Protein AF-A0A3A5PY44-F1 (afdb_monomer_lite)

Sequence (59 aa):
MEENNKHVQPNSKEEGVQRLNRILSESLIKATDTYKTPPQIIWVDNSSIATLGNFSAST

Foldseek 3Di:
DDDPPPPPDPPVVVVVVVVVVVVVVVPDDDPPDDDPDAWDWDDDDPDIDTHPDDDDDDD

pLDDT: mean 82.06, std 13.17, range [50.53, 96.12]

Structure (mmCIF, N/CA/C/O backbone):
data_AF-A0A3A5PY44-F1
#
_entry.id   AF-A0A3A5PY44-F1
#
loop_
_atom_site.group_PDB
_atom_site.id
_atom_site.type_symbol
_atom_site.label_atom_id
_atom_site.label_alt_id
_atom_site.label_comp_id
_atom_site.label_asym_id
_atom_site.label_entity_id
_atom_site.label_seq_id
_atom_site.pdbx_PDB_ins_code
_atom_site.Cartn_x
_atom_site.Cartn_y
_atom_site.Cartn_z
_atom_site.occupancy
_atom_site.B_iso_or_equiv
_atom_site.auth_seq_id
_atom_site.auth_comp_id
_atom_site.auth_asym_id
_atom_site.auth_atom_id
_atom_site.pdbx_PDB_model_num
ATOM 1 N N . MET A 1 1 ? -23.669 5.440 53.302 1.00 50.53 1 MET A N 1
ATOM 2 C CA . MET A 1 1 ? -23.402 6.293 52.126 1.00 50.53 1 MET A CA 1
ATOM 3 C C . MET A 1 1 ? -22.903 5.350 51.051 1.00 50.53 1 MET A C 1
ATOM 5 O O . MET A 1 1 ? -21.851 4.764 51.244 1.00 50.53 1 MET A O 1
ATOM 9 N N . GLU A 1 2 ? -23.725 5.069 50.044 1.00 52.72 2 GLU A N 1
ATOM 10 C CA . GLU A 1 2 ? -23.444 4.052 49.025 1.00 52.72 2 GLU A CA 1
ATOM 11 C C . GLU A 1 2 ? -22.825 4.738 47.805 1.00 52.72 2 GLU A C 1
ATOM 13 O O . GLU A 1 2 ? -23.453 5.569 47.142 1.00 52.72 2 GLU A O 1
ATOM 18 N N . GLU A 1 3 ? -21.540 4.469 47.589 1.00 54.78 3 GLU A N 1
ATOM 19 C CA . GLU A 1 3 ? -20.760 5.015 46.488 1.00 54.78 3 GLU A CA 1
ATOM 20 C C . GLU A 1 3 ? -21.173 4.299 45.197 1.00 54.78 3 GLU A C 1
ATOM 22 O O . GLU A 1 3 ? -20.880 3.125 44.974 1.00 54.78 3 GLU A O 1
ATOM 27 N N . ASN A 1 4 ? -21.926 5.009 44.357 1.00 55.81 4 ASN A N 1
ATOM 28 C CA . ASN A 1 4 ? -22.367 4.525 43.057 1.00 55.81 4 ASN A CA 1
ATOM 29 C C . ASN A 1 4 ? -21.165 4.438 42.105 1.00 55.81 4 ASN A C 1
ATOM 31 O O . ASN A 1 4 ? -20.870 5.383 41.369 1.00 55.81 4 ASN A O 1
ATOM 35 N N . ASN A 1 5 ? -20.498 3.284 42.094 1.00 59.81 5 ASN A N 1
ATOM 36 C CA . ASN A 1 5 ? -19.522 2.918 41.074 1.00 59.81 5 ASN A CA 1
ATOM 37 C C . ASN A 1 5 ? -20.230 2.759 39.721 1.00 59.81 5 ASN A C 1
ATOM 39 O O . ASN A 1 5 ? -20.682 1.678 39.340 1.00 59.81 5 ASN A O 1
ATOM 43 N N . LYS A 1 6 ? -20.331 3.859 38.967 1.00 60.75 6 LYS A N 1
ATOM 44 C CA . LYS A 1 6 ? -20.692 3.805 37.550 1.00 60.75 6 LYS A CA 1
ATOM 45 C C . LYS A 1 6 ? -19.532 3.174 36.788 1.00 60.75 6 LYS A C 1
ATOM 47 O O . LYS A 1 6 ? -18.587 3.856 36.409 1.00 60.75 6 LYS A O 1
ATOM 52 N N . HIS A 1 7 ? -19.628 1.868 36.548 1.00 59.41 7 HIS A N 1
ATOM 53 C CA . HIS A 1 7 ? -18.864 1.190 35.509 1.00 59.41 7 HIS A CA 1
ATOM 54 C C . HIS A 1 7 ? -19.239 1.830 34.165 1.00 59.41 7 HIS A C 1
ATOM 56 O O . HIS A 1 7 ? -20.281 1.524 33.577 1.00 59.41 7 HIS A O 1
ATOM 62 N N . VAL A 1 8 ? -18.426 2.791 33.724 1.00 59.09 8 VAL A N 1
ATOM 63 C CA . VAL A 1 8 ? -18.538 3.403 32.401 1.00 59.09 8 VAL A CA 1
ATOM 64 C C . VAL A 1 8 ? -18.194 2.313 31.399 1.00 59.09 8 VAL A C 1
ATOM 66 O O . VAL A 1 8 ? -17.030 2.003 31.172 1.00 59.09 8 VAL A O 1
ATOM 69 N N . GLN A 1 9 ? -19.227 1.690 30.838 1.00 58.59 9 GLN A N 1
ATOM 70 C CA . GLN A 1 9 ? -19.058 0.826 29.681 1.00 58.59 9 GLN A CA 1
ATOM 71 C C . GLN A 1 9 ? -18.530 1.705 28.539 1.00 58.59 9 GLN A C 1
ATOM 73 O O . GLN A 1 9 ? -19.195 2.690 28.200 1.00 58.59 9 GLN A O 1
ATOM 78 N N . PRO A 1 10 ? -17.353 1.410 27.962 1.00 58.12 10 PRO A N 1
ATOM 79 C CA . PRO A 1 10 ? -16.895 2.124 26.781 1.00 58.12 10 PRO A CA 1
ATOM 80 C C . PRO A 1 10 ? -17.951 1.965 25.682 1.00 58.12 10 PRO A C 1
ATOM 82 O O . PRO A 1 10 ? -18.518 0.887 25.489 1.00 58.12 10 PRO A O 1
ATOM 85 N N . ASN A 1 11 ? -18.274 3.065 25.002 1.00 62.53 11 ASN A N 1
ATOM 86 C CA . ASN A 1 11 ? -19.233 3.084 23.904 1.00 62.53 11 ASN A CA 1
ATOM 87 C C . ASN A 1 11 ? -18.689 2.212 22.755 1.00 62.53 11 ASN A C 1
ATOM 89 O O . ASN A 1 11 ? -17.886 2.657 21.936 1.00 62.53 11 ASN A O 1
ATOM 93 N N . SER A 1 12 ? -19.107 0.947 22.723 1.00 70.31 12 SER A N 1
ATOM 94 C CA . SER A 1 12 ? -18.501 -0.146 21.944 1.00 70.31 12 SER A CA 1
ATOM 95 C C . SER A 1 12 ? -18.475 0.064 20.427 1.00 70.31 12 SER A C 1
ATOM 97 O O . SER A 1 12 ? -17.676 -0.552 19.723 1.00 70.31 12 SER A O 1
ATOM 99 N N . LYS A 1 13 ? -19.328 0.948 19.899 1.00 74.50 13 LYS A N 1
ATOM 100 C CA . LYS A 1 13 ? -19.379 1.259 18.463 1.00 74.50 13 LYS A CA 1
ATOM 101 C C . LYS A 1 13 ? -18.239 2.171 18.021 1.00 74.50 13 LYS A C 1
ATOM 103 O O . LYS A 1 13 ? -17.683 1.973 16.945 1.00 74.50 13 LYS A O 1
ATOM 108 N N . GLU A 1 14 ? -17.885 3.151 18.842 1.00 82.62 14 GLU A N 1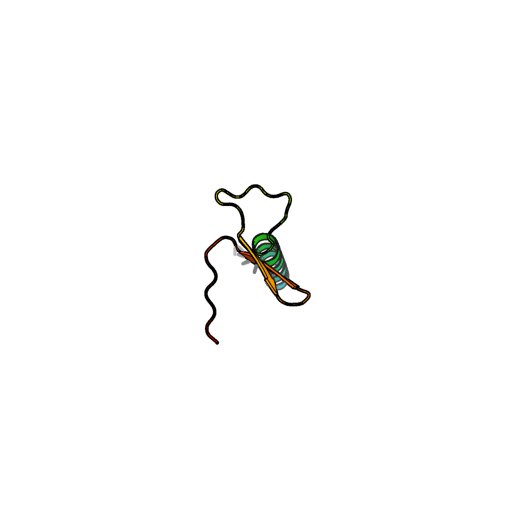
ATOM 109 C CA . GLU A 1 14 ? -16.881 4.158 18.491 1.00 82.62 14 GLU A CA 1
ATOM 110 C C . GLU A 1 14 ? -15.466 3.577 18.549 1.00 82.62 14 GLU A C 1
ATOM 112 O O . GLU A 1 14 ? -14.667 3.782 17.637 1.00 82.62 14 GLU A O 1
ATOM 117 N N . GLU A 1 15 ? -15.203 2.734 19.548 1.00 85.81 15 GLU A N 1
ATOM 118 C CA . GLU A 1 15 ? -13.960 1.965 19.655 1.00 85.81 15 GLU A CA 1
ATOM 119 C C . GLU A 1 15 ? -13.773 1.011 18.461 1.00 85.81 15 GLU A C 1
ATOM 121 O O . GLU A 1 15 ? -12.683 0.913 17.892 1.00 85.81 15 GLU A O 1
ATOM 126 N N . GLY A 1 16 ? -14.855 0.363 18.010 1.00 90.62 16 GLY A N 1
ATOM 127 C CA . GLY A 1 16 ? -14.842 -0.482 16.815 1.00 90.62 16 GLY A CA 1
ATOM 128 C C . GLY A 1 16 ? -14.455 0.288 15.549 1.00 90.62 16 GLY A C 1
ATOM 129 O O . GLY A 1 16 ? -13.601 -0.167 14.786 1.00 90.62 16 GLY A O 1
ATOM 130 N N . VAL A 1 17 ? -15.023 1.479 15.347 1.00 93.06 17 VAL A N 1
ATOM 131 C CA . VAL A 1 17 ? -14.697 2.344 14.199 1.00 93.06 17 VAL A CA 1
ATOM 132 C C . VAL A 1 17 ? -13.244 2.819 14.254 1.00 93.06 17 VAL A C 1
ATOM 134 O O . VAL A 1 17 ? -12.539 2.754 13.247 1.00 93.06 17 VAL A O 1
ATOM 137 N N . GLN A 1 18 ? -12.758 3.239 15.424 1.00 93.81 18 GLN A N 1
ATOM 138 C CA . GLN A 1 18 ? -11.364 3.658 15.603 1.00 93.81 18 GLN A CA 1
ATOM 139 C C . GLN A 1 18 ? -10.383 2.517 15.307 1.00 93.81 18 GLN A C 1
ATOM 141 O O . GLN A 1 18 ? -9.379 2.721 14.618 1.00 93.81 18 GLN A O 1
ATOM 146 N N . ARG A 1 19 ? -10.698 1.298 15.760 1.00 94.44 19 ARG A N 1
ATOM 147 C CA . ARG A 1 19 ? -9.889 0.107 15.485 1.00 94.44 19 ARG A CA 1
ATOM 148 C C . ARG A 1 19 ? -9.844 -0.225 13.994 1.00 94.44 19 ARG A C 1
ATOM 150 O O . ARG A 1 19 ? -8.766 -0.505 13.477 1.00 94.44 19 ARG A O 1
ATOM 157 N N . LEU A 1 20 ? -10.980 -0.168 13.300 1.00 95.56 20 LEU A N 1
ATOM 158 C CA . LEU A 1 20 ? -11.032 -0.407 11.854 1.00 95.56 20 LEU A CA 1
ATOM 159 C C . LEU A 1 20 ? -10.243 0.651 11.079 1.00 95.56 20 LEU A C 1
ATOM 161 O O . LEU A 1 20 ? -9.437 0.296 10.222 1.00 95.56 20 LEU A O 1
ATOM 165 N N . ASN A 1 21 ? -10.399 1.930 11.424 1.00 96.12 21 ASN A N 1
ATOM 166 C CA . ASN A 1 21 ? -9.633 3.014 10.805 1.00 96.12 21 ASN A CA 1
ATOM 167 C C . ASN A 1 21 ? -8.126 2.836 10.994 1.00 96.12 21 ASN A C 1
ATOM 169 O O . ASN A 1 21 ? -7.354 3.083 10.065 1.00 96.12 21 ASN A O 1
ATOM 173 N N . ARG A 1 22 ? -7.703 2.372 12.173 1.00 94.69 22 ARG A N 1
ATOM 174 C CA . ARG A 1 22 ? -6.301 2.058 12.438 1.00 94.69 22 ARG A CA 1
ATOM 175 C C . ARG A 1 22 ? -5.799 0.918 11.554 1.00 94.69 22 ARG A C 1
ATOM 177 O O . ARG A 1 22 ? -4.784 1.095 10.893 1.00 94.69 22 ARG A O 1
ATOM 184 N N . ILE A 1 23 ? -6.524 -0.202 11.493 1.00 94.44 23 ILE A N 1
ATOM 185 C CA . ILE A 1 23 ? -6.155 -1.354 10.650 1.00 94.44 23 ILE A CA 1
ATOM 186 C C . ILE A 1 23 ? -6.038 -0.932 9.184 1.00 94.44 23 ILE A C 1
ATOM 188 O O . ILE A 1 23 ? -5.052 -1.258 8.529 1.00 94.44 23 ILE A O 1
ATOM 192 N N . LEU A 1 24 ? -7.017 -0.178 8.679 1.00 93.50 24 LEU A N 1
ATOM 193 C CA . LEU A 1 24 ? -6.998 0.334 7.310 1.00 93.50 24 LEU A CA 1
ATOM 194 C C . LEU A 1 24 ? -5.779 1.224 7.071 1.00 93.50 24 LEU A C 1
ATOM 196 O O . LEU A 1 24 ? -5.070 1.034 6.090 1.00 93.50 24 LEU A O 1
ATOM 200 N N . SER A 1 25 ? -5.503 2.150 7.988 1.00 91.19 25 SER A N 1
ATOM 201 C CA . SER A 1 25 ? -4.364 3.065 7.874 1.00 91.19 25 SER A CA 1
ATOM 202 C C . SER A 1 25 ? -3.022 2.330 7.883 1.00 91.19 25 SER A C 1
ATOM 204 O O . SER A 1 25 ? -2.142 2.683 7.104 1.00 91.19 25 SER A O 1
ATOM 206 N N . GLU A 1 26 ? -2.874 1.309 8.731 1.00 88.06 26 GLU A N 1
ATOM 207 C CA . GLU A 1 26 ? -1.659 0.485 8.835 1.00 88.06 26 GLU A CA 1
ATOM 208 C C . GLU A 1 26 ? -1.502 -0.502 7.660 1.00 88.06 26 GLU A C 1
ATOM 210 O O . GLU A 1 26 ? -0.387 -0.920 7.362 1.00 88.06 26 GLU A O 1
ATOM 215 N N . SER A 1 27 ? -2.590 -0.857 6.968 1.00 86.88 27 SER A N 1
ATOM 216 C CA . SER A 1 27 ? -2.561 -1.781 5.821 1.00 86.88 27 SER A CA 1
ATOM 217 C C . SER A 1 27 ? -2.184 -1.107 4.495 1.00 86.88 27 SER A C 1
ATOM 219 O O . SER A 1 27 ? -1.924 -1.795 3.508 1.00 86.88 27 SER A O 1
ATOM 221 N N . LEU A 1 28 ? -2.177 0.228 4.437 1.00 90.38 28 LEU A N 1
ATOM 222 C CA . LEU A 1 28 ? -1.863 0.975 3.220 1.00 90.38 28 LEU A CA 1
ATOM 223 C C . LEU A 1 28 ? -0.351 1.142 3.046 1.00 90.38 28 LEU A C 1
ATOM 225 O O . LEU A 1 28 ? 0.322 1.721 3.895 1.00 90.38 28 LEU A O 1
ATOM 229 N N . ILE A 1 29 ? 0.167 0.724 1.890 1.00 89.06 29 ILE A N 1
ATOM 230 C CA . ILE A 1 29 ? 1.514 1.089 1.442 1.00 89.06 29 ILE A CA 1
ATOM 231 C C . ILE A 1 29 ? 1.416 2.415 0.691 1.00 89.06 29 ILE A C 1
ATOM 233 O O . ILE A 1 29 ? 0.682 2.522 -0.294 1.00 89.06 29 ILE A O 1
ATOM 237 N N . LYS A 1 30 ? 2.155 3.431 1.139 1.00 90.50 30 LYS A N 1
ATOM 238 C CA . LYS A 1 30 ? 2.178 4.750 0.498 1.00 90.50 30 LYS A CA 1
ATOM 239 C C . LYS A 1 30 ? 3.513 4.956 -0.196 1.00 90.50 30 LYS A C 1
ATOM 241 O O . LYS A 1 30 ? 4.566 4.699 0.372 1.00 90.50 30 LYS A O 1
ATOM 246 N N . ALA A 1 31 ? 3.471 5.498 -1.409 1.00 86.00 31 ALA A N 1
ATOM 247 C CA . ALA A 1 31 ? 4.676 5.793 -2.185 1.00 86.00 31 ALA A CA 1
ATOM 248 C C . ALA A 1 31 ? 5.597 6.834 -1.517 1.00 86.00 31 ALA A C 1
ATOM 250 O O . ALA A 1 31 ? 6.779 6.902 -1.833 1.00 86.00 31 ALA A O 1
ATOM 251 N N . THR A 1 32 ? 5.053 7.652 -0.613 1.00 90.00 32 THR A N 1
ATOM 252 C CA . THR A 1 32 ? 5.787 8.681 0.135 1.00 90.00 32 THR A CA 1
ATOM 253 C C . THR A 1 32 ? 6.443 8.162 1.408 1.00 90.00 32 THR A C 1
ATOM 255 O O . THR A 1 32 ? 7.208 8.897 2.029 1.00 90.00 32 THR A O 1
ATOM 258 N N . ASP A 1 33 ? 6.117 6.942 1.833 1.00 90.31 33 ASP A N 1
ATOM 259 C CA . ASP A 1 33 ? 6.624 6.389 3.081 1.00 90.31 33 ASP A CA 1
ATOM 260 C C . ASP A 1 33 ? 8.004 5.758 2.859 1.00 90.31 33 ASP A C 1
ATOM 262 O O . ASP A 1 33 ? 8.289 5.148 1.826 1.00 90.31 33 ASP A O 1
ATOM 266 N N . THR A 1 34 ? 8.870 5.883 3.863 1.00 91.19 34 THR A N 1
ATOM 267 C CA . THR A 1 34 ? 10.197 5.264 3.851 1.00 91.19 34 THR A CA 1
ATOM 268 C C . THR A 1 34 ? 10.137 3.912 4.546 1.00 91.19 34 THR A C 1
ATOM 270 O O . THR A 1 34 ? 9.865 3.829 5.744 1.00 91.19 34 THR A O 1
ATOM 273 N N . TYR A 1 35 ? 10.463 2.851 3.814 1.00 89.38 35 TYR A N 1
ATOM 274 C CA . TYR A 1 35 ? 10.524 1.492 4.343 1.00 89.38 35 TYR A CA 1
ATOM 275 C C . TYR A 1 35 ? 11.975 1.032 4.492 1.00 89.38 35 TYR A C 1
ATOM 277 O O . TYR A 1 35 ? 12.822 1.343 3.657 1.00 89.38 35 TYR A O 1
ATOM 285 N N . LYS A 1 36 ? 12.266 0.251 5.545 1.00 91.31 36 LYS A N 1
ATOM 286 C CA . LYS A 1 36 ? 13.605 -0.329 5.773 1.00 91.31 36 LYS A CA 1
ATOM 287 C C . LYS A 1 36 ? 14.072 -1.161 4.575 1.00 91.31 36 LYS A C 1
ATOM 289 O O . LYS A 1 36 ? 15.233 -1.090 4.188 1.00 91.31 36 LYS A O 1
ATOM 294 N N . THR A 1 37 ? 13.153 -1.941 4.018 1.00 89.31 37 THR A N 1
ATOM 295 C CA . THR A 1 37 ? 13.325 -2.642 2.749 1.00 89.31 37 THR A CA 1
ATOM 296 C C . THR A 1 37 ? 12.305 -2.060 1.777 1.00 89.31 37 THR A C 1
ATOM 298 O O . THR A 1 37 ? 11.131 -1.991 2.150 1.00 89.31 37 THR A O 1
ATOM 301 N N . PRO A 1 38 ? 12.707 -1.643 0.565 1.00 89.06 38 PRO A N 1
ATOM 302 C CA . PRO A 1 38 ? 11.766 -1.148 -0.430 1.00 89.06 38 PRO A CA 1
ATOM 303 C C . PRO A 1 38 ? 10.653 -2.170 -0.720 1.00 89.06 38 PRO A C 1
ATOM 305 O O . PRO A 1 38 ? 10.938 -3.373 -0.755 1.00 89.06 38 PRO A O 1
ATOM 308 N N . PRO A 1 39 ? 9.403 -1.725 -0.937 1.00 89.81 39 PRO A N 1
ATOM 309 C CA . PRO A 1 39 ? 8.323 -2.622 -1.321 1.00 89.81 39 PRO A CA 1
ATOM 310 C C . PRO A 1 39 ? 8.619 -3.269 -2.679 1.00 89.81 39 PRO A C 1
ATOM 312 O O . PRO A 1 39 ? 9.089 -2.608 -3.607 1.00 89.81 39 PRO A O 1
ATOM 315 N N . GLN A 1 40 ? 8.325 -4.562 -2.805 1.00 89.81 40 GLN A N 1
ATOM 316 C CA . GLN A 1 40 ? 8.339 -5.247 -4.097 1.00 89.81 40 GLN A CA 1
ATOM 317 C C . GLN A 1 40 ? 7.053 -4.900 -4.846 1.00 89.81 40 GLN A C 1
ATOM 319 O O . GLN A 1 40 ? 5.978 -4.949 -4.252 1.00 89.81 40 GLN A O 1
ATOM 324 N N . ILE A 1 41 ? 7.161 -4.543 -6.128 1.00 89.31 41 ILE A N 1
ATOM 325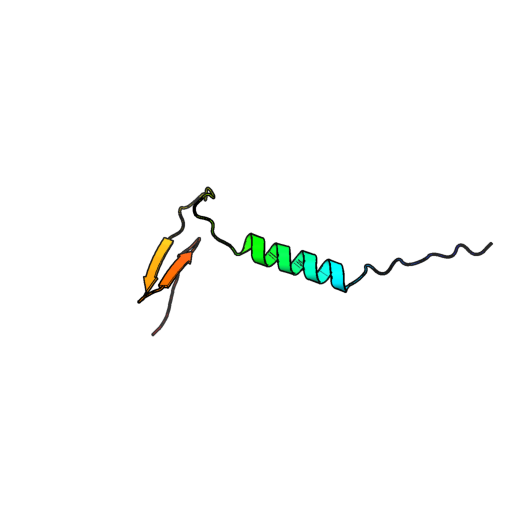 C CA . ILE A 1 41 ? 6.022 -4.178 -6.979 1.00 89.31 41 ILE A CA 1
ATOM 326 C C . ILE A 1 41 ? 5.935 -5.168 -8.139 1.00 89.31 41 ILE A C 1
ATOM 328 O O . ILE A 1 41 ? 6.896 -5.333 -8.889 1.00 89.31 41 ILE A O 1
ATOM 332 N N . ILE A 1 42 ? 4.774 -5.799 -8.292 1.00 89.56 42 ILE A N 1
ATOM 333 C CA . ILE A 1 42 ? 4.458 -6.743 -9.366 1.00 89.56 42 ILE A CA 1
ATOM 334 C C . ILE A 1 42 ? 3.286 -6.174 -10.170 1.00 89.56 42 ILE A C 1
ATOM 336 O O . ILE A 1 42 ? 2.279 -5.759 -9.596 1.00 89.56 42 ILE A O 1
ATOM 340 N N . TRP A 1 43 ? 3.408 -6.162 -11.496 1.00 90.44 43 TRP A N 1
ATOM 341 C CA . TRP A 1 43 ? 2.336 -5.764 -12.412 1.00 90.44 43 TRP A CA 1
ATOM 342 C C . TRP A 1 43 ? 1.602 -7.011 -12.909 1.00 90.44 43 TRP A C 1
ATOM 344 O O . TRP A 1 43 ? 2.245 -7.933 -13.409 1.00 90.44 43 TRP A O 1
ATOM 354 N N . VAL A 1 44 ? 0.277 -7.046 -12.763 1.00 88.88 44 VAL A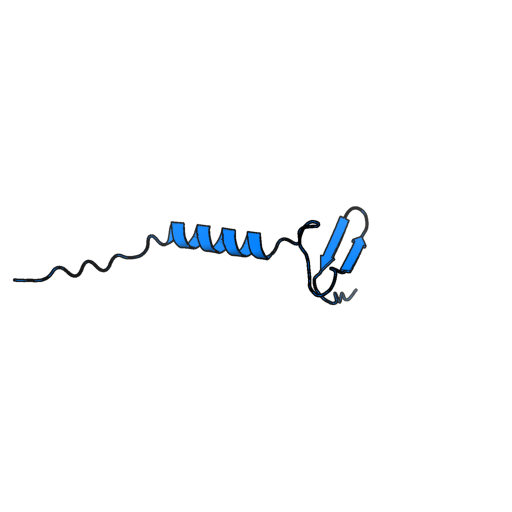 N 1
ATOM 355 C CA . VAL A 1 44 ? -0.578 -8.160 -13.203 1.00 88.88 44 VAL A CA 1
ATOM 356 C C . VAL A 1 44 ? -1.749 -7.582 -13.982 1.00 88.88 44 VAL A C 1
ATOM 358 O O . VAL A 1 44 ? -2.554 -6.841 -13.420 1.00 88.88 44 VAL A O 1
ATOM 361 N N . ASP A 1 45 ? -1.834 -7.905 -15.272 1.00 91.56 45 ASP A N 1
ATOM 362 C CA . ASP A 1 45 ? -2.807 -7.343 -16.214 1.00 91.56 45 ASP A CA 1
ATOM 363 C C . ASP A 1 45 ? -2.893 -5.804 -16.112 1.00 91.56 45 ASP A C 1
ATOM 365 O O . ASP A 1 45 ? -1.955 -5.092 -16.471 1.00 91.56 45 ASP A O 1
ATOM 369 N N . ASN A 1 46 ? -4.004 -5.285 -15.580 1.00 91.88 46 ASN A N 1
ATOM 370 C CA . ASN A 1 46 ? -4.288 -3.860 -15.385 1.00 91.88 46 ASN A CA 1
ATOM 371 C C . ASN A 1 46 ? -4.145 -3.407 -13.920 1.00 91.88 46 ASN A C 1
ATOM 373 O O . ASN A 1 46 ? -4.670 -2.359 -13.544 1.00 91.88 46 ASN A O 1
ATOM 377 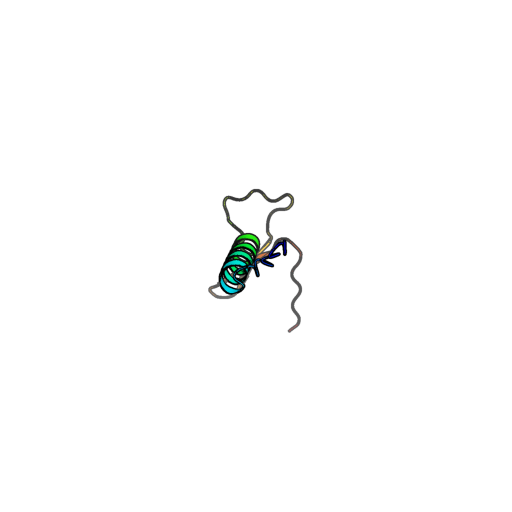N N . SER A 1 47 ? -3.494 -4.206 -13.076 1.00 89.75 47 SER A N 1
ATOM 378 C CA . SER A 1 47 ? -3.346 -3.965 -11.638 1.00 89.75 47 SER A CA 1
ATOM 379 C C . SER A 1 47 ? -1.885 -4.019 -11.190 1.00 89.75 47 SER A C 1
ATOM 381 O O . SER A 1 47 ? -1.020 -4.606 -11.842 1.00 89.75 47 SER A O 1
ATOM 383 N N . SER A 1 48 ? -1.614 -3.412 -10.035 1.00 88.44 48 SER A N 1
ATOM 384 C CA . SER A 1 48 ? -0.311 -3.451 -9.367 1.00 88.44 48 SER A CA 1
ATOM 385 C C . SER A 1 48 ? -0.469 -4.042 -7.978 1.00 88.44 48 SER A C 1
ATOM 387 O O . SER A 1 48 ? -1.369 -3.656 -7.232 1.00 88.44 48 SER A O 1
ATOM 389 N N . ILE A 1 49 ? 0.437 -4.936 -7.610 1.00 88.75 49 ILE A N 1
ATOM 390 C CA . ILE A 1 49 ? 0.544 -5.490 -6.264 1.00 88.75 49 ILE A CA 1
ATOM 391 C C . ILE A 1 49 ? 1.845 -4.968 -5.663 1.00 88.75 49 ILE A C 1
ATOM 393 O O . ILE A 1 49 ? 2.901 -5.114 -6.272 1.00 88.75 49 ILE A O 1
ATOM 397 N N . ALA A 1 50 ? 1.768 -4.367 -4.476 1.00 89.00 50 ALA A N 1
ATOM 398 C CA . ALA A 1 50 ? 2.929 -3.934 -3.706 1.00 89.00 50 ALA A CA 1
ATOM 399 C C . ALA A 1 50 ? 2.986 -4.689 -2.372 1.00 89.00 50 ALA A C 1
ATOM 401 O O . ALA A 1 50 ? 1.969 -4.787 -1.683 1.00 89.00 50 ALA A O 1
ATOM 402 N N . THR A 1 51 ? 4.155 -5.209 -1.990 1.00 88.69 51 THR A N 1
ATOM 403 C CA . THR A 1 51 ? 4.329 -5.970 -0.741 1.00 88.69 51 THR A CA 1
ATOM 404 C C . THR A 1 51 ? 5.599 -5.581 0.008 1.00 88.69 51 THR A C 1
ATOM 406 O O . THR A 1 51 ? 6.659 -5.355 -0.576 1.00 88.69 51 THR A O 1
ATOM 409 N N . LEU A 1 52 ? 5.518 -5.563 1.340 1.00 87.81 52 LEU A N 1
ATOM 410 C CA . LEU A 1 52 ? 6.675 -5.445 2.235 1.00 87.81 52 LEU A CA 1
ATOM 411 C C . LEU A 1 52 ? 7.175 -6.841 2.634 1.00 87.81 52 LEU A C 1
ATOM 413 O O . LEU A 1 52 ? 7.158 -7.219 3.803 1.00 87.81 52 LEU A O 1
ATOM 417 N N . GLY A 1 53 ? 7.568 -7.635 1.638 1.00 85.25 53 GLY A N 1
ATOM 418 C CA . GLY A 1 53 ? 7.994 -9.023 1.817 1.00 85.25 53 GLY A CA 1
ATOM 419 C C . GLY A 1 53 ? 7.817 -9.851 0.548 1.00 85.25 53 GLY A C 1
ATOM 420 O O . GLY A 1 53 ? 7.283 -9.365 -0.448 1.00 85.25 53 GLY A O 1
ATOM 421 N N . ASN A 1 54 ? 8.261 -11.105 0.593 1.00 81.06 54 ASN A N 1
ATOM 422 C CA . ASN A 1 54 ? 8.151 -12.016 -0.543 1.00 81.06 54 ASN A CA 1
ATOM 423 C C . ASN A 1 54 ? 6.705 -12.499 -0.707 1.00 81.06 54 ASN A C 1
ATOM 425 O O . ASN A 1 54 ? 6.095 -12.971 0.252 1.00 81.06 54 ASN A O 1
ATOM 429 N N . PHE A 1 55 ? 6.187 -12.412 -1.930 1.00 80.06 55 PHE A N 1
ATOM 430 C CA . PHE A 1 55 ? 4.890 -12.961 -2.309 1.00 80.06 55 PHE A CA 1
ATOM 431 C C . PHE A 1 55 ? 5.081 -14.323 -2.983 1.00 80.06 55 PHE A C 1
ATOM 433 O O . PHE A 1 55 ? 5.870 -14.447 -3.919 1.00 80.06 55 PHE A O 1
ATOM 440 N N . SER A 1 56 ? 4.361 -15.343 -2.519 1.00 79.56 56 SER A N 1
ATOM 441 C CA . SER A 1 56 ? 4.260 -16.638 -3.191 1.00 79.56 56 SER A CA 1
ATOM 442 C C . SER A 1 56 ? 2.810 -16.889 -3.592 1.00 79.56 56 SER A C 1
ATOM 444 O O . SER A 1 56 ? 1.888 -16.667 -2.810 1.00 79.56 56 SER A O 1
ATOM 446 N N . ALA A 1 57 ? 2.610 -17.364 -4.817 1.00 75.06 57 ALA A N 1
ATOM 447 C CA . ALA A 1 57 ? 1.314 -17.805 -5.314 1.00 75.06 57 ALA A CA 1
ATOM 448 C C . ALA A 1 57 ? 1.478 -19.152 -6.023 1.00 75.06 57 ALA A C 1
ATOM 450 O O . ALA A 1 57 ? 2.470 -19.371 -6.720 1.00 75.06 57 ALA A O 1
ATOM 451 N N . SER A 1 58 ? 0.517 -20.051 -5.821 1.00 75.06 58 SER A N 1
ATOM 452 C CA . SER A 1 58 ? 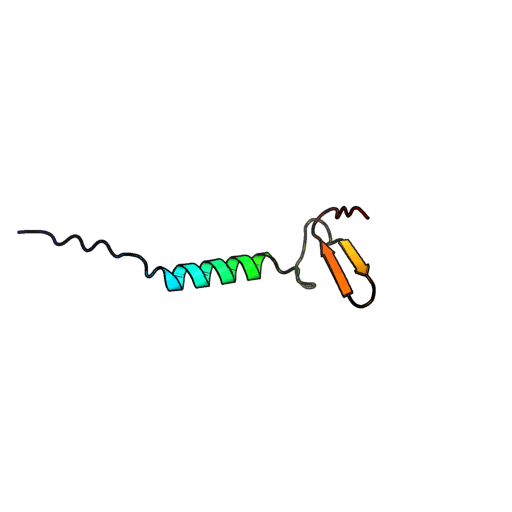0.402 -21.315 -6.552 1.00 75.06 58 SER A CA 1
ATOM 453 C C . SER A 1 58 ? -0.659 -21.186 -7.641 1.00 75.06 58 SER A C 1
ATOM 455 O O . SER A 1 58 ? -1.688 -20.552 -7.410 1.00 75.06 58 SER A O 1
ATOM 457 N N . THR A 1 59 ? -0.408 -21.796 -8.797 1.00 67.50 59 THR A N 1
ATOM 458 C CA . THR A 1 59 ? -1.361 -21.918 -9.911 1.00 67.50 59 THR A CA 1
ATOM 459 C C . THR A 1 59 ? -2.294 -23.101 -9.735 1.00 67.50 59 THR A C 1
ATOM 461 O O . THR A 1 59 ? -1.768 -24.168 -9.339 1.00 67.50 59 THR A O 1
#

Secondary structure (DSSP, 8-state):
-----------HHHHHHHHHHHHHHHH---TTS--SSPPEEEEETTEEEEESS------

Radius of gyration: 21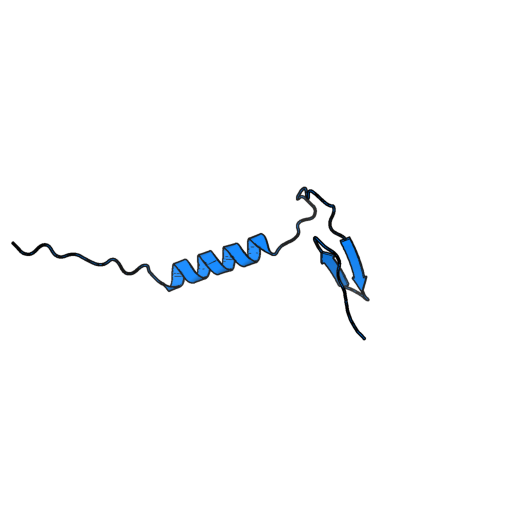.2 Å; chains: 1; bounding box: 37×31×68 Å